Protein AF-A0AAU9ITI8-F1 (afdb_monomer_lite)

pLDDT: mean 86.83, std 18.7, range [40.34, 98.56]

Sequence (78 aa):
MSDQASDQSEEERKILLGKEKYVSVSKFKGKKLIDIREYYYKDGDLKPGRKGIALTVEQWRELKNHISDIDNLIALDD

Structure (mmCIF, N/CA/C/O backbone):
data_AF-A0AAU9ITI8-F1
#
_entry.id   AF-A0AAU9ITI8-F1
#
loop_
_atom_site.group_PDB
_atom_site.id
_atom_site.type_symbol
_atom_site.label_atom_id
_atom_site.label_alt_id
_atom_site.label_comp_id
_atom_site.label_asym_id
_atom_site.label_entity_id
_atom_site.label_seq_id
_atom_site.pdbx_PDB_ins_code
_atom_site.Cartn_x
_atom_site.Cartn_y
_atom_site.Cartn_z
_atom_site.occupancy
_atom_site.B_iso_or_equiv
_atom_site.auth_seq_id
_atom_site.auth_comp_id
_atom_site.auth_asym_id
_atom_site.auth_atom_id
_atom_site.pdbx_PDB_model_num
ATOM 1 N N . MET A 1 1 ? 35.251 5.686 10.349 1.00 45.97 1 MET A N 1
ATOM 2 C CA . MET A 1 1 ? 33.841 5.773 10.774 1.00 45.97 1 MET A CA 1
ATOM 3 C C . MET A 1 1 ? 32.984 5.912 9.533 1.00 45.97 1 MET A C 1
ATOM 5 O O . MET A 1 1 ? 32.836 7.007 9.012 1.00 45.97 1 MET A O 1
ATOM 9 N N . SER A 1 2 ? 32.501 4.787 9.026 1.00 40.50 2 SER A N 1
ATOM 10 C CA . SER A 1 2 ? 31.417 4.718 8.048 1.00 40.50 2 SER A CA 1
ATOM 11 C C . SER A 1 2 ? 30.927 3.279 8.096 1.00 40.50 2 SER A C 1
ATOM 13 O O . SER A 1 2 ? 31.419 2.424 7.362 1.00 40.50 2 SER A O 1
ATOM 15 N N . ASP A 1 3 ? 30.048 3.014 9.058 1.00 42.66 3 ASP A N 1
ATOM 16 C CA . ASP A 1 3 ? 29.356 1.741 9.199 1.00 42.66 3 ASP A CA 1
ATOM 17 C C . ASP A 1 3 ? 28.493 1.523 7.953 1.00 42.66 3 ASP A C 1
ATOM 19 O O . ASP A 1 3 ? 27.362 1.997 7.853 1.00 42.66 3 ASP A O 1
ATOM 23 N N . GLN A 1 4 ? 29.049 0.829 6.961 1.00 47.09 4 GLN A N 1
ATOM 24 C CA . GLN A 1 4 ? 28.257 0.169 5.936 1.00 47.09 4 GLN A CA 1
ATOM 25 C C . GLN A 1 4 ? 27.712 -1.120 6.545 1.00 47.09 4 GLN A C 1
ATOM 27 O O . GLN A 1 4 ? 28.258 -2.201 6.358 1.00 47.09 4 GLN A O 1
ATOM 32 N N . ALA A 1 5 ? 26.616 -0.994 7.288 1.00 44.00 5 ALA A N 1
ATOM 33 C CA . ALA A 1 5 ? 25.717 -2.113 7.506 1.00 44.00 5 ALA A CA 1
ATOM 34 C C . ALA A 1 5 ? 24.807 -2.214 6.273 1.00 44.00 5 ALA A C 1
ATOM 36 O O . ALA A 1 5 ? 23.718 -1.644 6.232 1.00 44.00 5 ALA A O 1
ATOM 37 N N . SER A 1 6 ? 25.282 -2.888 5.223 1.00 43.34 6 SER A N 1
ATOM 38 C CA . SER A 1 6 ? 24.394 -3.434 4.198 1.00 43.34 6 SER A CA 1
ATOM 39 C C . SER A 1 6 ? 23.694 -4.647 4.806 1.00 43.34 6 SER A C 1
ATOM 41 O O . SER A 1 6 ? 24.182 -5.772 4.711 1.00 43.34 6 SER A O 1
ATOM 43 N N . ASP A 1 7 ? 22.595 -4.379 5.501 1.00 40.34 7 ASP A N 1
ATOM 44 C CA . ASP A 1 7 ? 21.704 -5.379 6.077 1.00 40.34 7 ASP A CA 1
ATOM 45 C C . ASP A 1 7 ? 20.994 -6.126 4.937 1.00 40.34 7 ASP A C 1
ATOM 47 O O . ASP A 1 7 ? 20.032 -5.639 4.339 1.00 40.34 7 ASP A O 1
ATOM 51 N N . GLN A 1 8 ? 21.550 -7.273 4.546 1.00 41.97 8 GLN A N 1
ATOM 52 C CA . GLN A 1 8 ? 20.858 -8.235 3.702 1.00 41.97 8 GLN A CA 1
ATOM 53 C C . GLN A 1 8 ? 20.041 -9.180 4.590 1.00 41.97 8 GLN A C 1
ATOM 55 O O . GLN A 1 8 ? 20.592 -9.864 5.448 1.00 41.97 8 GLN A O 1
ATOM 60 N N . SER A 1 9 ? 18.753 -9.293 4.248 1.00 44.31 9 SER A N 1
ATOM 61 C CA . SER A 1 9 ? 17.816 -10.380 4.578 1.00 44.31 9 SER A CA 1
ATOM 62 C C . SER A 1 9 ? 16.949 -10.283 5.845 1.00 44.31 9 SER A C 1
ATOM 64 O O . SER A 1 9 ? 16.646 -11.294 6.468 1.00 44.31 9 SER A O 1
ATOM 66 N N . GLU A 1 10 ? 16.329 -9.129 6.108 1.00 45.34 10 GLU A N 1
ATOM 67 C CA . GLU A 1 10 ? 14.877 -9.210 6.329 1.00 45.34 10 GLU A CA 1
ATOM 68 C C . GLU A 1 10 ? 14.241 -9.310 4.947 1.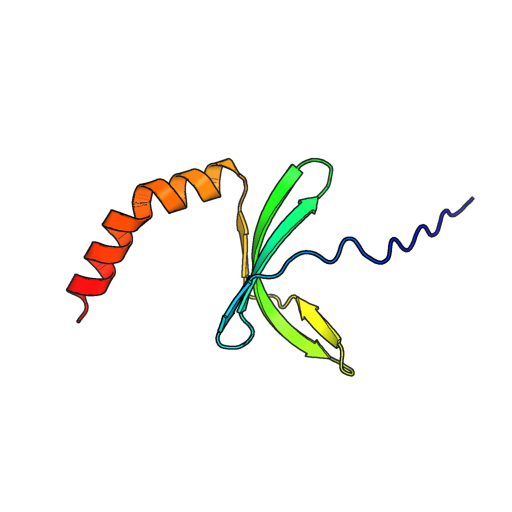00 45.34 10 GLU A C 1
ATOM 70 O O . GLU A 1 10 ? 14.026 -8.309 4.265 1.00 45.34 10 GLU A O 1
ATOM 75 N N . GLU A 1 11 ? 14.046 -10.539 4.474 1.00 52.72 11 GLU A N 1
ATOM 76 C CA . GLU A 1 11 ? 13.289 -10.803 3.258 1.00 52.72 11 GLU A CA 1
ATOM 77 C C . GLU A 1 11 ? 11.872 -10.268 3.491 1.00 52.72 11 GLU A C 1
ATOM 79 O O . GLU A 1 11 ? 11.022 -10.915 4.106 1.00 52.72 11 GLU A O 1
ATOM 84 N N . GLU A 1 12 ? 11.668 -9.005 3.113 1.00 60.81 12 GLU A N 1
ATOM 85 C CA . GLU A 1 12 ? 10.413 -8.294 3.254 1.00 60.81 12 GLU A CA 1
ATOM 86 C C . GLU A 1 12 ? 9.361 -9.149 2.551 1.00 60.81 12 GLU A C 1
ATOM 88 O O . GLU A 1 12 ? 9.370 -9.276 1.324 1.00 60.81 12 GLU A O 1
ATOM 93 N N . ARG A 1 13 ? 8.515 -9.833 3.329 1.00 80.81 13 ARG A N 1
ATOM 94 C CA . ARG A 1 13 ? 7.543 -10.776 2.776 1.00 80.81 13 ARG A CA 1
ATOM 95 C 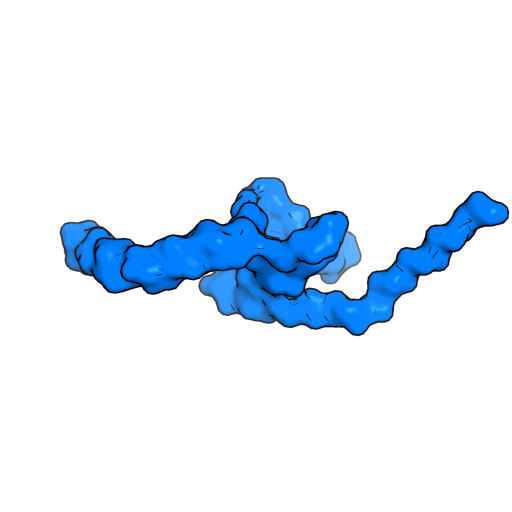C . ARG A 1 13 ? 6.575 -9.993 1.899 1.00 80.81 13 ARG A C 1
ATOM 97 O O . ARG A 1 13 ? 5.708 -9.278 2.399 1.00 80.81 13 ARG A O 1
ATOM 104 N N . LYS A 1 14 ? 6.754 -10.126 0.588 1.00 91.31 14 LYS A N 1
ATOM 105 C CA . LYS A 1 14 ? 5.901 -9.532 -0.436 1.00 91.31 14 LYS A CA 1
ATOM 106 C C . LYS A 1 14 ? 4.784 -10.506 -0.784 1.00 91.31 14 LYS A C 1
ATOM 108 O O . LYS A 1 14 ? 5.036 -11.654 -1.136 1.00 91.31 14 LYS A O 1
ATOM 113 N N . ILE A 1 15 ? 3.550 -10.030 -0.724 1.00 96.25 15 ILE A N 1
ATOM 114 C CA . ILE A 1 15 ? 2.350 -10.750 -1.142 1.00 96.25 15 ILE A CA 1
ATOM 115 C C . ILE A 1 15 ? 2.002 -10.268 -2.549 1.00 96.25 15 ILE A C 1
ATOM 117 O O . ILE A 1 15 ? 1.725 -9.087 -2.738 1.00 96.25 15 ILE A O 1
ATOM 121 N N . LEU A 1 16 ? 2.047 -11.155 -3.545 1.00 95.94 16 LEU A N 1
ATOM 122 C CA . LEU A 1 16 ? 1.731 -10.817 -4.936 1.00 95.94 16 LEU A CA 1
ATOM 123 C C . LEU A 1 16 ? 0.218 -10.593 -5.111 1.00 95.94 16 LEU A C 1
ATOM 125 O O . LEU A 1 16 ? -0.573 -11.482 -4.818 1.00 95.94 16 LEU A O 1
ATOM 129 N N . LEU A 1 17 ? -0.166 -9.434 -5.649 1.00 96.94 17 LEU A N 1
ATOM 130 C CA . LEU A 1 17 ? -1.535 -9.102 -6.074 1.00 96.94 17 LEU A CA 1
ATOM 131 C C . LEU A 1 17 ? -1.781 -9.387 -7.567 1.00 96.94 17 LEU A C 1
ATOM 133 O O . LEU A 1 17 ? -2.918 -9.373 -8.027 1.00 96.94 17 LEU A O 1
ATOM 137 N N . GLY A 1 18 ? -0.710 -9.623 -8.332 1.00 94.44 18 GLY A N 1
ATOM 138 C CA . GLY A 1 18 ? -0.733 -9.848 -9.780 1.00 94.44 18 GLY A CA 1
ATOM 139 C C . GLY A 1 18 ? -0.141 -8.680 -10.575 1.00 94.44 18 GLY A C 1
ATOM 140 O O . GLY A 1 18 ? -0.027 -7.564 -10.072 1.00 94.44 18 GLY A O 1
ATOM 141 N N . LYS A 1 19 ? 0.274 -8.936 -11.827 1.00 94.00 19 LYS A N 1
ATOM 142 C CA . LYS A 1 19 ? 0.911 -7.942 -12.726 1.00 94.00 19 LYS A CA 1
ATOM 143 C C . LYS A 1 19 ? 1.999 -7.111 -12.019 1.00 94.00 19 LYS A C 1
ATOM 145 O O . LYS A 1 19 ? 1.941 -5.878 -12.025 1.00 94.00 19 LYS A O 1
ATOM 150 N N . GLU A 1 20 ? 2.914 -7.813 -11.346 1.00 94.56 20 GLU A N 1
ATOM 151 C CA . GLU A 1 20 ? 4.066 -7.248 -10.619 1.00 94.56 20 GLU A CA 1
ATOM 152 C C . GLU A 1 20 ? 3.695 -6.248 -9.504 1.00 94.56 20 GLU A C 1
ATOM 154 O O . GLU A 1 20 ? 4.509 -5.420 -9.096 1.00 94.56 20 GLU A O 1
ATOM 159 N N . LYS A 1 21 ? 2.464 -6.315 -8.981 1.00 97.62 21 LYS A N 1
ATOM 160 C CA . LYS A 1 21 ? 2.024 -5.535 -7.818 1.00 97.62 21 LYS A CA 1
ATOM 161 C C . LYS A 1 21 ? 2.113 -6.381 -6.568 1.00 97.62 21 LYS A C 1
ATOM 163 O O . LYS A 1 21 ? 1.643 -7.517 -6.561 1.00 97.62 21 LYS A O 1
ATOM 168 N N . TYR A 1 22 ? 2.680 -5.816 -5.514 1.00 96.94 22 TYR A N 1
ATOM 169 C CA . TYR A 1 22 ? 2.880 -6.509 -4.251 1.00 96.94 22 TYR A CA 1
ATOM 170 C C . TYR A 1 22 ? 2.374 -5.672 -3.082 1.00 96.94 22 TYR A C 1
ATOM 172 O O . TYR A 1 22 ? 2.388 -4.441 -3.146 1.00 96.94 22 TYR A O 1
ATOM 180 N N . VAL A 1 23 ? 1.969 -6.359 -2.016 1.00 97.50 23 VAL A N 1
ATOM 181 C CA . VAL A 1 23 ? 1.807 -5.788 -0.677 1.00 97.50 23 VAL A CA 1
ATOM 182 C C . VAL A 1 23 ? 2.974 -6.240 0.185 1.00 97.50 23 VAL A C 1
ATOM 184 O O . VAL A 1 23 ? 3.263 -7.435 0.236 1.00 97.50 23 VAL A O 1
ATOM 187 N N . SER A 1 24 ? 3.632 -5.325 0.884 1.00 95.56 24 SER A N 1
ATOM 188 C CA . SER A 1 24 ? 4.684 -5.650 1.847 1.00 95.56 24 SER A CA 1
ATOM 189 C C . SER A 1 24 ? 4.511 -4.868 3.144 1.00 95.56 24 SER A C 1
ATOM 191 O O . SER A 1 24 ? 3.768 -3.887 3.215 1.00 95.56 24 SER A O 1
ATOM 193 N N . VAL A 1 25 ? 5.177 -5.326 4.202 1.00 95.56 25 VAL A N 1
ATOM 194 C CA . VAL A 1 25 ? 5.230 -4.615 5.480 1.00 95.56 25 VAL A CA 1
ATOM 195 C C . VAL A 1 25 ? 6.681 -4.263 5.762 1.00 95.56 25 VAL A C 1
ATOM 197 O O . VAL A 1 25 ? 7.488 -5.154 6.011 1.00 95.56 25 VAL A O 1
ATOM 200 N N . SER A 1 26 ? 6.988 -2.968 5.779 1.00 91.38 26 SER A N 1
ATOM 201 C CA . SER A 1 26 ? 8.321 -2.438 6.078 1.00 91.38 26 SER A CA 1
ATOM 202 C C . SER A 1 26 ? 8.329 -1.619 7.364 1.00 91.38 26 SER A C 1
ATOM 204 O O . SER A 1 26 ? 7.289 -1.249 7.925 1.00 91.38 26 SER A O 1
ATOM 206 N N . LYS A 1 27 ? 9.536 -1.300 7.840 1.00 91.75 27 LYS A N 1
ATOM 207 C CA . LYS A 1 27 ? 9.763 -0.353 8.930 1.00 91.75 27 LYS A CA 1
ATOM 208 C C . LYS A 1 27 ? 10.647 0.786 8.436 1.00 91.75 27 LYS A C 1
ATOM 210 O O . LYS A 1 27 ? 11.806 0.578 8.103 1.00 91.75 27 LYS A O 1
ATOM 215 N N . PHE A 1 28 ? 10.122 2.008 8.439 1.00 87.38 28 PHE A N 1
ATOM 216 C CA . PHE A 1 28 ? 10.873 3.208 8.080 1.00 87.38 28 PHE A CA 1
ATOM 217 C C . PHE A 1 28 ? 10.918 4.172 9.262 1.00 87.38 28 PHE A C 1
ATOM 219 O O . PHE A 1 28 ? 9.880 4.586 9.780 1.00 87.38 28 PHE A O 1
ATOM 226 N N . LYS A 1 29 ? 12.130 4.515 9.719 1.00 91.50 29 LYS A N 1
ATOM 227 C CA . LYS A 1 29 ? 12.360 5.414 10.870 1.00 91.50 29 LYS A CA 1
ATOM 228 C C . LYS A 1 29 ? 11.507 5.054 12.098 1.00 91.50 29 LYS A C 1
ATOM 230 O O . LYS A 1 29 ? 10.862 5.905 12.703 1.00 91.50 29 LYS A O 1
ATOM 235 N N . GLY A 1 30 ? 11.456 3.765 12.432 1.00 92.44 30 GLY A N 1
ATOM 236 C CA . GLY A 1 30 ? 10.695 3.264 13.579 1.00 92.44 30 GLY A CA 1
ATOM 237 C C . GLY A 1 30 ? 9.200 3.039 13.332 1.00 92.44 30 GLY A C 1
ATOM 238 O O . GLY A 1 30 ? 8.568 2.359 14.136 1.00 92.44 30 GLY A O 1
ATOM 239 N N . LYS A 1 31 ? 8.638 3.528 12.221 1.00 93.38 31 LYS A N 1
ATOM 240 C CA . LYS A 1 31 ? 7.216 3.383 11.890 1.00 93.38 31 LYS A CA 1
ATOM 241 C C . LYS A 1 31 ? 6.990 2.196 10.961 1.00 93.38 31 LYS A C 1
ATOM 243 O O . LYS A 1 31 ? 7.710 2.039 9.979 1.00 93.38 31 LYS A O 1
ATOM 248 N N . LYS A 1 32 ? 5.987 1.372 11.272 1.00 95.44 32 LYS A N 1
ATOM 249 C CA . LYS A 1 32 ? 5.536 0.285 10.398 1.00 95.44 32 LYS A CA 1
ATOM 250 C C . LYS A 1 32 ? 4.679 0.866 9.275 1.00 95.44 32 LYS A C 1
ATOM 252 O O . LYS A 1 32 ? 3.771 1.647 9.557 1.00 95.44 32 LYS A O 1
ATOM 257 N N . LEU A 1 33 ? 4.971 0.471 8.044 1.00 96.25 33 LEU A N 1
ATOM 258 C CA . LEU A 1 33 ? 4.243 0.868 6.847 1.00 96.25 33 LEU A CA 1
ATOM 259 C C . LEU A 1 33 ? 3.779 -0.379 6.098 1.00 96.25 33 LEU A C 1
ATOM 261 O O . LEU A 1 33 ? 4.478 -1.391 6.088 1.00 96.25 33 LEU A O 1
ATOM 265 N N . ILE A 1 34 ? 2.597 -0.294 5.497 1.00 97.44 34 ILE A N 1
ATOM 266 C CA . ILE A 1 34 ? 2.057 -1.300 4.587 1.00 97.44 34 ILE A CA 1
ATOM 267 C C . ILE A 1 34 ? 2.178 -0.709 3.184 1.00 97.44 34 ILE A C 1
ATOM 269 O O . ILE A 1 34 ? 1.475 0.247 2.863 1.00 97.44 34 ILE A O 1
ATOM 273 N N . ASP A 1 35 ? 3.099 -1.217 2.374 1.00 96.81 35 ASP A N 1
ATOM 274 C CA . ASP A 1 35 ? 3.355 -0.703 1.027 1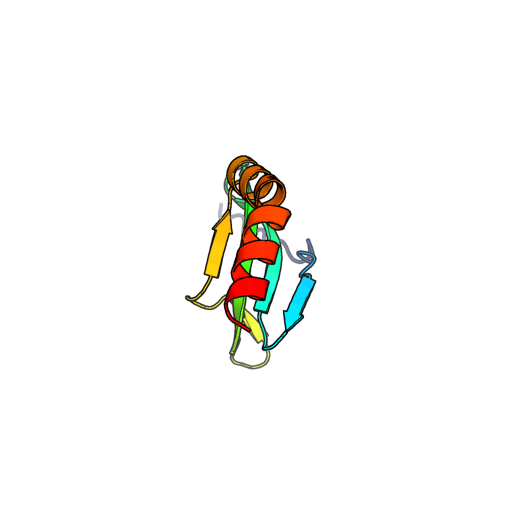.00 96.81 35 ASP A CA 1
ATOM 275 C C . ASP A 1 35 ? 2.592 -1.541 -0.001 1.00 96.81 35 ASP A C 1
ATOM 277 O O . ASP A 1 35 ? 2.702 -2.762 -0.009 1.00 96.81 35 ASP A O 1
ATOM 281 N N . ILE A 1 36 ? 1.798 -0.886 -0.848 1.00 97.75 36 ILE A N 1
ATOM 282 C CA . ILE A 1 36 ? 1.096 -1.494 -1.983 1.00 97.75 36 ILE A CA 1
ATOM 283 C C . ILE A 1 36 ? 1.671 -0.858 -3.245 1.00 97.75 36 ILE A C 1
ATOM 285 O O . ILE A 1 36 ? 1.443 0.330 -3.496 1.00 97.75 36 ILE A O 1
ATOM 289 N N . ARG A 1 37 ? 2.447 -1.611 -4.031 1.00 97.44 37 ARG A N 1
ATOM 290 C CA . ARG A 1 37 ? 3.306 -1.018 -5.069 1.00 97.44 37 ARG A CA 1
ATOM 291 C C . ARG A 1 37 ? 3.506 -1.903 -6.287 1.00 97.44 37 ARG A C 1
ATOM 293 O O . ARG A 1 37 ? 3.619 -3.120 -6.177 1.00 97.44 37 ARG A O 1
ATOM 300 N N . GLU A 1 38 ? 3.578 -1.260 -7.452 1.00 97.50 38 GLU A N 1
ATOM 301 C CA . GLU A 1 38 ? 4.033 -1.859 -8.709 1.00 97.50 38 GLU A CA 1
ATOM 302 C C . GLU A 1 38 ? 5.563 -1.896 -8.724 1.00 97.50 38 GLU A C 1
ATOM 304 O O . GLU A 1 38 ? 6.226 -0.878 -8.502 1.00 97.50 38 GLU A O 1
ATOM 309 N N . TYR A 1 39 ? 6.120 -3.071 -8.984 1.00 96.12 39 TYR A N 1
ATOM 310 C CA . TYR A 1 39 ? 7.549 -3.287 -9.155 1.00 96.12 39 TYR A CA 1
ATOM 311 C C . TYR A 1 39 ? 7.881 -3.413 -10.640 1.00 96.12 39 TYR A C 1
ATOM 313 O O . TYR A 1 39 ? 7.002 -3.604 -11.474 1.00 96.12 39 TYR A O 1
ATOM 321 N N . TYR A 1 40 ? 9.160 -3.276 -10.962 1.00 94.50 40 TYR A N 1
ATOM 322 C CA . TYR A 1 40 ? 9.688 -3.489 -12.302 1.00 94.50 40 TYR A CA 1
ATOM 323 C C . TYR A 1 40 ? 11.032 -4.205 -12.210 1.00 94.50 40 TYR A C 1
ATOM 325 O O . TYR A 1 40 ? 11.742 -4.083 -11.207 1.00 94.50 40 TYR A O 1
ATOM 333 N N . TYR A 1 41 ? 11.397 -4.926 -13.265 1.00 92.94 41 TYR A N 1
ATOM 334 C CA . TYR A 1 41 ? 12.721 -5.523 -13.377 1.00 92.94 41 TYR A CA 1
ATOM 335 C C . TYR A 1 41 ? 13.728 -4.525 -13.942 1.00 92.94 41 TYR A C 1
ATOM 337 O O . TYR A 1 41 ? 13.477 -3.858 -14.947 1.00 92.94 41 TYR A O 1
ATOM 345 N N . LYS A 1 42 ? 14.897 -4.452 -13.308 1.00 94.75 42 LYS A N 1
ATOM 346 C CA . LYS A 1 42 ? 16.065 -3.733 -13.814 1.00 94.75 42 LYS A CA 1
ATOM 347 C C . LYS A 1 42 ? 17.306 -4.564 -13.534 1.00 94.75 42 LYS A C 1
ATOM 349 O O . LYS A 1 42 ? 17.557 -4.896 -12.383 1.00 94.75 42 LYS A O 1
ATOM 354 N N . ASP A 1 43 ? 18.057 -4.892 -14.583 1.00 95.69 43 ASP A N 1
ATOM 355 C CA . ASP A 1 43 ? 19.286 -5.692 -14.492 1.00 95.69 43 ASP A CA 1
ATOM 356 C C . ASP A 1 43 ? 19.072 -7.060 -13.801 1.00 95.69 43 ASP A C 1
ATOM 358 O O . ASP A 1 43 ? 19.935 -7.554 -13.087 1.00 95.69 43 ASP A O 1
ATOM 362 N N . GLY A 1 44 ? 17.890 -7.666 -13.990 1.00 92.69 44 GLY A N 1
ATOM 363 C CA . GLY A 1 44 ? 17.495 -8.935 -13.356 1.00 92.69 44 GLY A CA 1
ATOM 364 C C . GLY A 1 44 ? 16.907 -8.797 -11.945 1.00 92.69 44 GLY A C 1
ATOM 365 O O . GLY A 1 44 ? 16.281 -9.734 -11.455 1.00 92.69 44 GLY A O 1
ATOM 366 N N . ASP A 1 45 ? 17.011 -7.620 -11.327 1.00 90.69 45 ASP A N 1
ATOM 367 C CA . ASP A 1 45 ? 16.493 -7.357 -9.987 1.00 90.69 45 ASP A CA 1
ATOM 368 C C . ASP A 1 45 ? 15.084 -6.760 -10.015 1.00 90.69 45 ASP A C 1
ATOM 370 O O . ASP A 1 45 ? 14.803 -5.810 -10.750 1.00 90.69 45 ASP A O 1
ATOM 374 N N . LEU A 1 46 ? 14.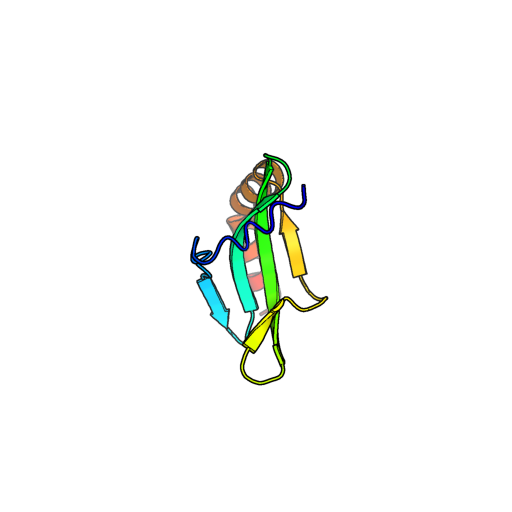224 -7.226 -9.110 1.00 89.25 46 LEU A N 1
ATOM 375 C CA . LEU A 1 46 ? 12.909 -6.636 -8.875 1.00 89.25 46 LEU A CA 1
ATOM 376 C C . LEU A 1 46 ? 13.035 -5.374 -8.000 1.00 89.25 46 LEU A C 1
ATOM 378 O O . LEU A 1 46 ? 13.357 -5.452 -6.810 1.00 89.25 46 LEU A O 1
ATOM 382 N N . LYS A 1 47 ? 12.752 -4.197 -8.566 1.00 92.44 47 LYS A N 1
ATOM 383 C CA . LYS A 1 47 ? 12.860 -2.891 -7.893 1.00 92.44 47 LYS A CA 1
ATOM 384 C C . LYS A 1 47 ? 11.484 -2.231 -7.710 1.00 92.44 47 LYS A C 1
ATOM 386 O O . LYS A 1 47 ? 10.617 -2.380 -8.570 1.00 92.44 47 LYS A O 1
ATOM 391 N N . PRO A 1 48 ? 11.257 -1.489 -6.610 1.00 95.00 48 PRO A N 1
ATOM 392 C CA . PRO A 1 48 ? 10.002 -0.771 -6.392 1.00 95.00 48 PRO A CA 1
ATOM 393 C C . PRO A 1 48 ? 9.843 0.377 -7.397 1.00 95.00 48 PRO A C 1
ATOM 395 O O . PRO A 1 48 ? 10.747 1.198 -7.567 1.00 95.00 48 PRO A O 1
ATOM 398 N N . GLY A 1 49 ? 8.688 0.455 -8.057 1.00 95.38 49 GLY A N 1
ATOM 399 C CA . GLY A 1 49 ? 8.339 1.524 -8.988 1.00 95.38 49 GLY A CA 1
ATOM 400 C C . GLY A 1 49 ? 7.751 2.764 -8.309 1.00 95.38 49 GLY A C 1
ATOM 401 O O . GLY A 1 49 ? 7.467 2.798 -7.109 1.00 95.38 49 GLY A O 1
ATOM 402 N N . ARG A 1 50 ? 7.523 3.813 -9.112 1.00 96.06 50 ARG A N 1
ATOM 403 C CA . ARG A 1 50 ? 6.895 5.065 -8.643 1.00 96.06 50 ARG A CA 1
ATOM 404 C C . ARG A 1 50 ? 5.409 4.900 -8.307 1.00 96.06 50 ARG A C 1
ATOM 406 O O . ARG A 1 50 ? 4.901 5.638 -7.471 1.00 96.06 50 ARG A O 1
ATOM 413 N N . LYS A 1 51 ? 4.719 3.953 -8.948 1.00 97.69 51 LYS A N 1
ATOM 414 C CA . LYS A 1 51 ? 3.288 3.700 -8.736 1.00 97.69 51 LYS A CA 1
ATOM 415 C C . LYS A 1 51 ? 3.084 2.836 -7.494 1.00 97.69 51 LYS A C 1
ATOM 417 O O . LYS A 1 51 ? 3.462 1.668 -7.484 1.00 97.69 51 LYS A O 1
ATOM 422 N N . GLY A 1 52 ? 2.480 3.410 -6.465 1.00 96.69 52 GLY A N 1
ATOM 423 C CA . GLY A 1 52 ? 2.170 2.717 -5.220 1.00 96.69 52 GLY A CA 1
ATOM 424 C C . GLY A 1 52 ? 1.984 3.687 -4.065 1.00 96.69 52 GLY A C 1
ATOM 425 O O . GLY A 1 52 ? 2.293 4.874 -4.188 1.00 96.69 52 GLY A O 1
ATOM 426 N N . ILE A 1 53 ? 1.515 3.169 -2.938 1.00 97.62 53 ILE A N 1
ATOM 427 C CA . ILE A 1 53 ? 1.256 3.931 -1.718 1.00 97.62 53 ILE A CA 1
ATOM 428 C C . ILE A 1 53 ? 1.787 3.168 -0.504 1.00 97.62 53 ILE A C 1
ATOM 430 O O . ILE A 1 53 ? 1.621 1.955 -0.409 1.00 97.62 53 ILE A O 1
ATOM 434 N N . ALA A 1 54 ? 2.410 3.897 0.421 1.00 96.75 54 ALA A N 1
ATOM 435 C CA . ALA A 1 54 ? 2.766 3.385 1.736 1.00 96.75 54 ALA A CA 1
ATOM 436 C C . ALA A 1 54 ? 1.726 3.881 2.743 1.00 96.75 54 ALA A C 1
ATOM 438 O O . ALA A 1 54 ? 1.635 5.080 3.007 1.00 96.75 54 ALA A O 1
ATOM 439 N N . LEU A 1 55 ? 0.938 2.961 3.283 1.00 98.12 55 LEU A N 1
ATOM 440 C CA . LEU A 1 55 ? -0.089 3.241 4.274 1.00 98.12 55 LEU A CA 1
ATOM 441 C C . LEU A 1 55 ? 0.499 3.138 5.680 1.00 98.12 55 LEU A C 1
ATOM 443 O O . LEU A 1 55 ? 1.293 2.238 5.976 1.00 98.12 55 LEU A O 1
ATOM 447 N N . THR A 1 56 ? 0.075 4.024 6.578 1.00 97.69 56 THR A N 1
ATOM 448 C CA . THR A 1 56 ? 0.295 3.803 8.010 1.00 97.69 56 THR A CA 1
ATOM 449 C C . THR A 1 56 ? -0.574 2.648 8.510 1.00 97.69 56 THR A C 1
ATOM 451 O O . THR A 1 56 ? -1.520 2.206 7.853 1.00 97.69 56 THR A O 1
ATOM 454 N N . VAL A 1 57 ? -0.277 2.158 9.715 1.00 96.94 57 VAL A N 1
ATOM 455 C CA . VAL A 1 57 ? -1.102 1.129 10.361 1.00 96.94 57 VAL A CA 1
ATOM 456 C C . VAL A 1 57 ? -2.535 1.622 10.584 1.00 96.94 57 VAL A C 1
ATOM 458 O O . VAL A 1 57 ? -3.463 0.826 10.453 1.00 96.94 57 VAL A O 1
ATOM 461 N N . GLU A 1 58 ? -2.738 2.906 10.898 1.00 98.00 58 GLU A N 1
ATOM 462 C CA . GLU A 1 58 ? -4.083 3.480 11.026 1.00 98.00 58 GLU A CA 1
ATOM 463 C C . GLU A 1 58 ? -4.828 3.462 9.687 1.00 98.00 58 GLU A C 1
ATOM 465 O O . GLU A 1 58 ? -5.933 2.935 9.618 1.00 98.00 58 GLU A O 1
ATOM 470 N N . GLN A 1 59 ? -4.199 3.937 8.608 1.00 98.44 59 GLN A N 1
ATOM 471 C CA . GLN A 1 59 ? -4.815 3.949 7.275 1.00 98.44 59 GLN A CA 1
ATOM 472 C C . GLN A 1 59 ? -5.163 2.539 6.781 1.00 98.44 59 GLN A C 1
ATOM 474 O O . GLN A 1 59 ? -6.218 2.333 6.190 1.00 98.44 59 GLN A O 1
ATOM 479 N N . TRP A 1 60 ? -4.309 1.549 7.060 1.00 98.12 60 TRP A N 1
ATOM 480 C CA . TRP A 1 60 ? -4.601 0.150 6.744 1.00 98.12 60 TRP A CA 1
ATOM 481 C C . TRP A 1 60 ? -5.821 -0.385 7.506 1.00 98.12 60 TRP A C 1
ATOM 483 O O . TRP A 1 60 ? -6.595 -1.169 6.962 1.00 98.12 60 TRP A O 1
ATOM 493 N N . ARG A 1 61 ? -6.012 0.013 8.770 1.00 98.25 61 ARG A N 1
ATOM 494 C CA . ARG A 1 61 ? -7.198 -0.384 9.543 1.00 98.25 61 ARG A CA 1
ATOM 495 C C . ARG A 1 61 ? -8.468 0.223 8.960 1.00 98.25 61 ARG A C 1
ATOM 497 O O . ARG A 1 61 ? -9.422 -0.523 8.781 1.00 98.25 61 ARG A O 1
ATOM 504 N N . GLU A 1 62 ? -8.448 1.506 8.609 1.00 98.56 62 GLU A N 1
ATOM 505 C CA . GLU A 1 62 ? -9.595 2.154 7.962 1.00 98.56 62 GLU A CA 1
ATOM 506 C C . GLU A 1 62 ? -9.928 1.508 6.616 1.00 98.56 62 GLU A C 1
ATOM 508 O O . GLU A 1 62 ? -11.085 1.181 6.36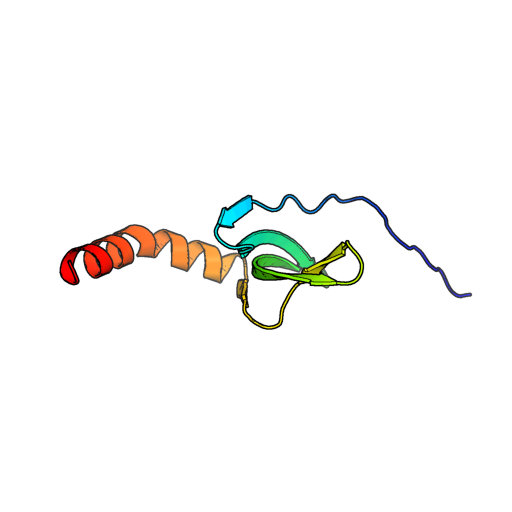8 1.00 98.56 62 GLU A O 1
ATOM 513 N N . LEU A 1 63 ? -8.919 1.202 5.790 1.00 98.25 63 LEU A N 1
ATOM 514 C CA . LEU A 1 63 ? -9.133 0.465 4.542 1.00 98.25 63 LEU A CA 1
ATOM 515 C C . LEU A 1 63 ? -9.869 -0.857 4.794 1.00 98.25 63 LEU A C 1
ATOM 517 O O . LEU A 1 63 ? -10.830 -1.161 4.096 1.00 98.25 63 LEU A O 1
ATOM 521 N N . LYS A 1 64 ? -9.454 -1.624 5.812 1.00 98.25 64 LYS A N 1
ATOM 522 C CA . LYS A 1 64 ? -10.119 -2.884 6.169 1.00 98.25 64 LYS A CA 1
ATOM 523 C C . LYS A 1 64 ? -11.557 -2.696 6.649 1.00 98.25 64 LYS A C 1
ATOM 525 O O . LYS A 1 64 ? -12.393 -3.532 6.325 1.00 98.25 64 LYS A O 1
ATOM 530 N N . ASN A 1 65 ? -11.835 -1.640 7.412 1.00 98.38 65 ASN A N 1
ATOM 531 C CA . ASN A 1 65 ? -13.189 -1.345 7.888 1.00 98.38 65 ASN A CA 1
ATOM 532 C C . ASN A 1 65 ? -14.145 -1.056 6.721 1.00 98.38 65 ASN A C 1
ATOM 534 O O . ASN A 1 65 ? -15.316 -1.407 6.802 1.00 98.38 65 ASN A O 1
ATOM 538 N N . HIS A 1 66 ? -13.629 -0.488 5.629 1.00 98.19 66 HIS A N 1
ATOM 539 C CA . HIS A 1 66 ? -14.403 -0.144 4.438 1.00 98.19 66 HIS A CA 1
ATOM 540 C C . HIS A 1 66 ? -14.386 -1.205 3.329 1.00 98.19 66 HIS A C 1
ATOM 542 O O . HIS A 1 66 ? -14.949 -0.954 2.269 1.00 98.19 66 HIS A O 1
ATOM 548 N N . ILE A 1 67 ? -13.790 -2.391 3.535 1.00 98.00 67 ILE A N 1
ATOM 549 C CA . ILE A 1 67 ? -13.759 -3.443 2.495 1.00 98.00 67 ILE A CA 1
ATOM 550 C C . ILE A 1 67 ? -15.172 -3.778 2.009 1.00 98.00 67 ILE A C 1
ATOM 552 O O . ILE A 1 67 ? -15.394 -3.802 0.808 1.00 98.00 67 ILE A O 1
ATOM 556 N N . SER A 1 68 ? -16.138 -3.952 2.918 1.00 97.31 68 SER A N 1
ATOM 557 C CA . SER A 1 68 ? -17.513 -4.275 2.514 1.00 97.31 68 SER A CA 1
ATOM 558 C C . SER A 1 68 ? -18.167 -3.158 1.700 1.00 97.31 68 SER A C 1
ATOM 560 O O . SER A 1 68 ? -18.925 -3.448 0.780 1.00 97.31 68 SER A O 1
ATOM 562 N N . ASP A 1 69 ? -17.899 -1.894 2.033 1.00 97.50 69 ASP A N 1
ATOM 563 C CA . ASP A 1 69 ? -18.427 -0.755 1.278 1.00 97.50 69 ASP A CA 1
ATOM 564 C C . ASP A 1 69 ? -17.809 -0.716 -0.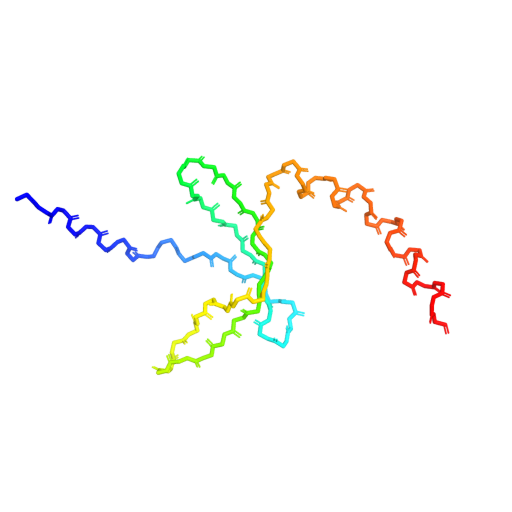126 1.00 97.50 69 ASP A C 1
ATOM 566 O O . ASP A 1 69 ? -18.509 -0.492 -1.109 1.00 97.50 69 ASP A O 1
ATOM 570 N N . ILE A 1 70 ? -16.503 -0.983 -0.224 1.00 97.12 70 ILE A N 1
ATOM 571 C CA . ILE A 1 70 ? -15.764 -1.053 -1.490 1.00 97.12 70 ILE A CA 1
ATOM 572 C C . ILE A 1 70 ? -16.271 -2.213 -2.354 1.00 97.12 70 ILE A C 1
ATOM 574 O O . ILE A 1 70 ? -16.516 -2.011 -3.540 1.00 97.12 70 ILE A O 1
ATOM 578 N N . ASP A 1 71 ? -16.469 -3.398 -1.775 1.00 97.31 71 ASP A N 1
ATOM 579 C CA . ASP A 1 71 ? -16.988 -4.574 -2.484 1.00 97.31 71 ASP A CA 1
ATOM 580 C C . ASP A 1 71 ? -18.388 -4.301 -3.054 1.00 97.31 71 ASP A C 1
ATOM 582 O O . ASP A 1 71 ? -18.667 -4.635 -4.206 1.00 97.31 71 ASP A O 1
ATOM 586 N N . ASN A 1 72 ? -19.248 -3.626 -2.282 1.00 96.56 72 ASN A N 1
ATOM 587 C CA . ASN A 1 72 ? -20.561 -3.197 -2.760 1.00 96.56 72 ASN A CA 1
ATOM 588 C C . ASN A 1 72 ? -20.449 -2.218 -3.938 1.00 96.56 72 ASN A C 1
ATOM 590 O O . ASN A 1 72 ? -21.208 -2.344 -4.890 1.00 96.56 72 ASN A O 1
ATOM 594 N N . LEU A 1 73 ? -19.515 -1.260 -3.897 1.00 96.38 73 LEU A N 1
ATOM 595 C CA . LEU A 1 73 ? -19.301 -0.320 -5.003 1.00 96.38 73 LEU A CA 1
ATOM 596 C C . LEU A 1 73 ? -18.819 -1.023 -6.278 1.00 96.38 73 LEU A C 1
ATOM 598 O O . LEU A 1 73 ? -19.304 -0.694 -7.352 1.00 96.38 73 LEU A O 1
ATOM 602 N N . ILE A 1 74 ? -17.920 -2.006 -6.168 1.00 95.50 74 ILE A N 1
ATOM 603 C CA . ILE A 1 74 ? -17.442 -2.787 -7.322 1.00 95.50 74 ILE A CA 1
ATOM 604 C C . ILE A 1 74 ? -18.602 -3.545 -7.978 1.00 95.50 74 ILE A C 1
ATOM 606 O O . ILE A 1 74 ? -18.742 -3.508 -9.194 1.00 95.50 74 ILE A O 1
ATOM 610 N N . ALA A 1 75 ? -19.456 -4.190 -7.178 1.00 93.25 75 ALA A N 1
ATOM 611 C CA . ALA A 1 75 ? -20.586 -4.971 -7.683 1.00 93.25 75 ALA A CA 1
ATOM 612 C C . ALA A 1 75 ? -21.711 -4.121 -8.307 1.00 93.25 75 ALA A C 1
ATOM 614 O O . ALA A 1 75 ? -22.584 -4.673 -8.971 1.00 93.25 75 ALA A O 1
ATOM 615 N N . LEU A 1 76 ? -21.735 -2.805 -8.064 1.00 84.81 76 LEU A N 1
ATOM 616 C CA . LEU A 1 76 ? -22.690 -1.883 -8.691 1.00 84.81 76 LEU A CA 1
ATOM 617 C C . LEU A 1 76 ? -22.277 -1.466 -10.109 1.00 84.81 76 LEU A C 1
ATOM 619 O O . LEU A 1 76 ? -23.129 -0.982 -10.854 1.00 84.81 76 LEU A O 1
ATOM 623 N N . ASP A 1 77 ? -20.999 -1.625 -10.458 1.00 70.12 77 ASP A N 1
ATOM 624 C CA . ASP A 1 77 ? -20.431 -1.224 -11.749 1.00 70.12 77 ASP A CA 1
ATOM 625 C C . ASP A 1 77 ? -20.356 -2.389 -12.771 1.00 70.12 77 ASP A C 1
ATOM 627 O O . ASP A 1 77 ? -19.892 -2.174 -13.895 1.00 70.12 77 ASP A O 1
ATOM 631 N N . ASP A 1 78 ? -20.827 -3.591 -12.402 1.00 54.22 78 ASP A N 1
ATOM 632 C CA . ASP A 1 78 ? -20.980 -4.786 -13.261 1.00 54.22 78 ASP A CA 1
ATOM 633 C C . ASP A 1 78 ? -22.402 -4.905 -13.855 1.00 54.22 78 ASP A C 1
ATOM 635 O O . ASP A 1 78 ? -22.519 -5.281 -15.049 1.00 54.22 78 ASP A O 1
#

InterPro domains:
  IPR003173 Transcriptional coactivator p15 (PC4), C-terminal [PF02229] (17-66)
  IPR009044 ssDNA-binding transcriptional regulator [G3DSA:2.30.31.10] (15-75)
  IPR009044 ssDNA-binding transcriptional regulator [SSF54447] (17-74)
  IPR045125 RNA polymerase II transcriptional coactivator Sub1/Tcp4-like [PTHR13215] (9-74)

Radius of gyration: 16.17 Å; chains: 1; bounding box: 56×17×28 Å

Foldseek 3Di:
DDPPPPDPDPPFDWDDPDPQWTWTWDADPNFIWTKTFHWDDDPNDTGTDPPIDTHGPVRVVVCVVCPVVVVVVVVVVD

Secondary structure (DSSP, 8-state):
-------------PEEEETTEEEEEEEETTEEEEEEEEEEEETTEEEEEEEEEEEEHHHHHHHHHTHHHHHHHHHH--

Organism: NCBI:txid1481888